Protein AF-A0A2S0M067-F1 (afdb_monomer_lite)

Secondary structure (DSSP, 8-state):
-HHHHHHHHHHHHHHHHHHHHHHHHHSSPPPHHHHHHHHHHHHHHHHHHHHHHHHHTPPP--

Foldseek 3Di:
DLVVLVVLQVQLVVLVVCQVCCCVPPVDHRPVVSVVSNVPSNVSSVVVNVVVVVVVPDDPPD

Sequence (62 aa):
MFVAALIIFAIGVVFTIVAALTPFVLDRDAPTILYLGAMFFTPVGFLLGLAYAILGSRPPRV

Structure (mmCIF, N/CA/C/O backbone):
data_AF-A0A2S0M067-F1
#
_entry.id   AF-A0A2S0M067-F1
#
loop_
_atom_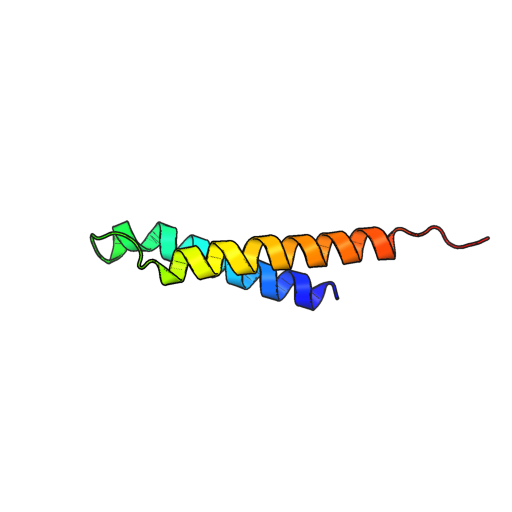site.group_PDB
_atom_site.id
_atom_site.type_symbol
_atom_site.label_atom_id
_atom_site.label_alt_id
_atom_site.label_comp_id
_atom_site.label_asym_id
_atom_site.label_entity_id
_atom_site.label_seq_id
_atom_site.pdbx_PDB_ins_code
_atom_site.Cartn_x
_atom_site.Cartn_y
_atom_site.Cartn_z
_atom_site.occupancy
_atom_site.B_iso_or_equiv
_atom_site.auth_seq_id
_atom_site.auth_comp_id
_atom_site.auth_asym_id
_atom_site.auth_atom_id
_atom_site.pdbx_PDB_model_num
ATOM 1 N N . MET A 1 1 ? 7.867 -5.751 -14.239 1.00 81.38 1 MET A N 1
ATOM 2 C CA . MET A 1 1 ? 8.087 -4.814 -13.111 1.00 81.38 1 MET A CA 1
ATOM 3 C C . MET A 1 1 ? 6.893 -3.901 -12.867 1.00 81.38 1 MET A C 1
ATOM 5 O O . MET A 1 1 ? 6.387 -3.931 -11.758 1.00 81.38 1 MET A O 1
ATOM 9 N N . PHE A 1 2 ? 6.384 -3.169 -13.868 1.00 91.31 2 PHE A N 1
ATOM 10 C CA . PHE A 1 2 ? 5.238 -2.262 -13.680 1.00 91.31 2 PHE A CA 1
ATOM 11 C C . PHE A 1 2 ? 3.981 -2.926 -13.092 1.00 91.31 2 PHE A C 1
ATOM 13 O O . PHE A 1 2 ? 3.471 -2.470 -12.077 1.00 91.31 2 PHE A O 1
ATOM 20 N N . VAL A 1 3 ? 3.522 -4.042 -13.672 1.00 96.00 3 VAL A N 1
ATOM 21 C CA . VAL A 1 3 ? 2.332 -4.762 -13.174 1.00 96.00 3 VAL A CA 1
ATOM 22 C C . VAL A 1 3 ? 2.511 -5.207 -11.718 1.00 96.00 3 VAL A C 1
ATOM 24 O O . VAL A 1 3 ? 1.604 -5.049 -10.911 1.00 96.00 3 VAL A O 1
ATOM 27 N N . ALA A 1 4 ? 3.702 -5.692 -11.356 1.00 96.12 4 ALA A N 1
ATOM 28 C CA . ALA A 1 4 ? 4.009 -6.069 -9.978 1.00 96.12 4 ALA A CA 1
ATOM 29 C C . ALA A 1 4 ? 3.977 -4.856 -9.031 1.00 96.12 4 ALA A C 1
ATOM 31 O O . ALA A 1 4 ? 3.368 -4.937 -7.971 1.00 96.12 4 ALA A O 1
ATOM 32 N N . ALA A 1 5 ? 4.571 -3.725 -9.432 1.00 97.19 5 ALA A N 1
ATOM 33 C CA . ALA A 1 5 ? 4.520 -2.479 -8.668 1.00 97.19 5 ALA A CA 1
ATOM 34 C C . ALA A 1 5 ? 3.075 -2.020 -8.423 1.00 97.19 5 ALA A C 1
ATOM 36 O O . ALA A 1 5 ? 2.718 -1.684 -7.297 1.00 97.19 5 ALA A O 1
ATOM 37 N N . LEU A 1 6 ? 2.237 -2.075 -9.462 1.00 97.75 6 LEU A N 1
ATOM 38 C CA . LEU A 1 6 ? 0.827 -1.705 -9.392 1.00 97.75 6 LEU A CA 1
ATOM 39 C C . LEU A 1 6 ? 0.037 -2.628 -8.459 1.00 97.75 6 LEU A C 1
ATOM 41 O O . LEU A 1 6 ? -0.709 -2.132 -7.622 1.00 97.75 6 LEU A O 1
ATOM 45 N N . ILE A 1 7 ? 0.225 -3.948 -8.559 1.00 98.50 7 ILE A N 1
ATOM 46 C CA . ILE A 1 7 ? -0.437 -4.918 -7.672 1.00 98.50 7 ILE A CA 1
ATOM 47 C C . ILE A 1 7 ? -0.041 -4.665 -6.216 1.00 98.50 7 ILE A C 1
ATOM 49 O O . ILE A 1 7 ? -0.906 -4.561 -5.351 1.00 98.50 7 ILE A O 1
ATOM 53 N N . ILE A 1 8 ? 1.258 -4.525 -5.944 1.00 98.31 8 ILE A N 1
ATOM 54 C CA . ILE A 1 8 ? 1.768 -4.294 -4.588 1.00 98.31 8 ILE A CA 1
ATOM 55 C C . ILE A 1 8 ? 1.229 -2.973 -4.028 1.00 98.31 8 ILE A C 1
ATOM 57 O O . ILE A 1 8 ? 0.758 -2.929 -2.893 1.00 98.31 8 ILE A O 1
ATOM 61 N N . PHE A 1 9 ? 1.233 -1.909 -4.831 1.00 98.25 9 PHE A N 1
ATOM 62 C CA . PHE A 1 9 ? 0.681 -0.620 -4.430 1.00 98.25 9 PHE A CA 1
ATOM 63 C C . PHE A 1 9 ? -0.823 -0.710 -4.142 1.00 98.25 9 PHE A C 1
ATOM 65 O O . PHE A 1 9 ? -1.282 -0.227 -3.109 1.00 98.25 9 PHE A O 1
ATOM 72 N N . ALA A 1 10 ? -1.585 -1.378 -5.012 1.00 98.56 10 ALA A N 1
ATOM 73 C CA . ALA A 1 10 ? -3.020 -1.569 -4.840 1.00 98.56 10 ALA A CA 1
ATOM 74 C C . ALA A 1 10 ? -3.347 -2.337 -3.551 1.00 98.56 10 ALA A C 1
ATOM 76 O O . ALA A 1 10 ? -4.289 -1.969 -2.854 1.00 98.56 10 ALA A O 1
ATOM 77 N N . ILE A 1 11 ? -2.544 -3.340 -3.178 1.00 98.62 11 ILE A N 1
ATOM 78 C CA . ILE A 1 11 ? -2.681 -4.020 -1.882 1.00 98.62 11 ILE A CA 1
ATOM 79 C C . ILE A 1 11 ? -2.537 -3.008 -0.735 1.00 98.62 11 ILE A C 1
ATOM 81 O O . ILE A 1 11 ? -3.399 -2.957 0.139 1.00 98.62 11 ILE A O 1
ATOM 85 N N . GLY A 1 12 ? -1.512 -2.151 -0.757 1.00 98.50 12 GLY A N 1
ATOM 86 C CA . GLY A 1 12 ? -1.333 -1.095 0.251 1.00 98.50 12 GLY A CA 1
ATOM 87 C C . GLY A 1 12 ? -2.514 -0.121 0.334 1.00 98.50 12 GLY A C 1
ATOM 88 O O . GLY A 1 12 ? -2.959 0.233 1.429 1.00 98.50 12 GLY A O 1
ATOM 89 N N . VAL A 1 13 ? -3.088 0.243 -0.816 1.00 98.50 13 VAL A N 1
ATOM 90 C CA . VAL A 1 13 ? -4.304 1.067 -0.893 1.00 98.50 13 VAL A CA 1
ATOM 91 C C . VAL A 1 13 ? -5.495 0.355 -0.255 1.00 98.50 13 VAL A C 1
ATOM 93 O O . VAL A 1 13 ? -6.202 0.968 0.539 1.00 98.50 13 VAL A O 1
ATOM 96 N N . VAL A 1 14 ? -5.698 -0.936 -0.528 1.00 98.69 14 VAL A N 1
ATOM 97 C CA . VAL A 1 14 ? -6.769 -1.731 0.097 1.00 98.69 14 VAL A CA 1
ATOM 98 C C . VAL A 1 14 ? -6.610 -1.743 1.616 1.00 98.69 14 VAL A C 1
ATOM 100 O O . VAL A 1 14 ? -7.564 -1.452 2.329 1.00 98.69 14 VAL A O 1
ATOM 103 N N . PHE A 1 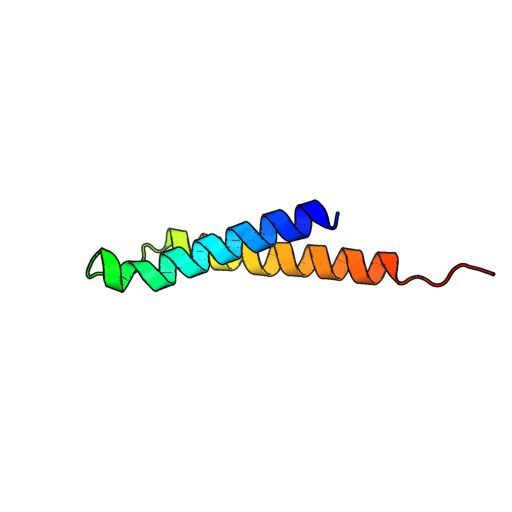15 ? -5.401 -1.994 2.121 1.00 98.56 15 PHE A N 1
ATOM 104 C CA . PHE A 1 15 ? -5.108 -1.925 3.554 1.00 98.56 15 PHE A CA 1
ATOM 105 C C . PHE A 1 15 ? -5.437 -0.551 4.153 1.00 98.56 15 PHE A C 1
ATOM 107 O O . PHE A 1 15 ? -6.065 -0.475 5.208 1.00 98.56 15 PHE A O 1
ATOM 114 N N . THR A 1 16 ? -5.068 0.527 3.457 1.00 98.19 16 THR A N 1
ATOM 115 C CA . THR A 1 16 ? -5.353 1.909 3.870 1.00 98.19 16 THR A CA 1
ATOM 116 C C . THR A 1 16 ? -6.855 2.177 3.925 1.00 98.19 16 THR A C 1
ATOM 118 O O . THR A 1 16 ? -7.347 2.718 4.913 1.00 98.19 16 THR A O 1
ATOM 121 N N . ILE A 1 17 ? -7.595 1.760 2.895 1.00 98.56 17 ILE A N 1
ATOM 122 C CA . ILE A 1 17 ? -9.051 1.911 2.832 1.00 98.56 17 ILE A CA 1
ATOM 123 C C . ILE A 1 17 ? -9.709 1.130 3.969 1.00 98.56 17 ILE A C 1
ATOM 125 O O . ILE A 1 17 ? -10.533 1.683 4.688 1.00 98.56 17 ILE A O 1
ATOM 129 N N . VAL A 1 18 ? -9.331 -0.133 4.182 1.00 98.38 18 VAL A N 1
ATOM 130 C CA . VAL A 1 18 ? -9.915 -0.958 5.249 1.00 98.38 18 VAL A CA 1
ATOM 131 C C . VAL A 1 18 ? -9.592 -0.372 6.626 1.00 98.38 18 VAL A C 1
ATOM 133 O O . VAL A 1 18 ? -10.486 -0.289 7.466 1.00 98.38 18 VAL A O 1
ATOM 136 N N . ALA A 1 19 ? -8.362 0.099 6.859 1.00 97.81 19 ALA A N 1
ATOM 137 C CA . ALA A 1 19 ? -8.003 0.779 8.104 1.00 97.81 19 ALA A CA 1
ATOM 138 C C . ALA A 1 19 ? -8.861 2.034 8.327 1.00 97.81 19 ALA A C 1
ATOM 140 O O . ALA A 1 19 ? -9.418 2.213 9.406 1.00 97.81 19 ALA A O 1
ATOM 141 N N . ALA A 1 20 ? -9.024 2.862 7.293 1.00 98.00 20 ALA A N 1
ATOM 142 C CA . ALA A 1 20 ? -9.830 4.077 7.359 1.00 98.00 20 ALA A CA 1
ATOM 143 C C . ALA A 1 20 ? -11.323 3.787 7.585 1.00 98.00 20 ALA A C 1
ATOM 145 O O . ALA A 1 20 ? -11.990 4.538 8.287 1.00 98.00 20 ALA A O 1
ATOM 146 N N . LEU A 1 21 ? -11.845 2.694 7.019 1.00 98.25 21 LEU A N 1
ATOM 147 C CA . LEU A 1 21 ? -13.248 2.301 7.164 1.00 98.25 21 LEU A CA 1
ATOM 148 C C . LEU A 1 21 ? -13.551 1.594 8.491 1.00 98.25 21 LEU A C 1
ATOM 150 O O . LEU A 1 21 ? -14.695 1.605 8.935 1.00 98.25 21 LEU A O 1
ATOM 154 N N . THR A 1 22 ? -12.549 0.995 9.137 1.00 97.81 22 THR A N 1
ATOM 155 C CA . THR A 1 22 ? -12.737 0.219 10.372 1.00 97.81 22 THR A CA 1
ATOM 156 C C . THR A 1 22 ? -13.500 0.959 11.485 1.00 97.81 22 THR A C 1
ATOM 158 O O . THR A 1 22 ? -14.451 0.359 11.990 1.00 97.81 22 THR A O 1
ATOM 161 N N . PRO A 1 23 ? -13.194 2.224 11.853 1.00 96.56 23 PRO A N 1
ATOM 162 C CA . PRO A 1 23 ? -13.939 2.923 12.907 1.00 96.56 23 PRO A CA 1
ATOM 163 C C . PRO A 1 23 ? -15.429 3.084 12.590 1.00 96.56 23 PRO A C 1
ATOM 165 O O . PRO A 1 23 ? -16.253 3.024 13.493 1.00 96.56 23 PRO A O 1
ATOM 168 N N . PHE A 1 24 ? -15.795 3.204 11.313 1.00 97.12 24 PHE A N 1
ATOM 169 C CA . PHE A 1 24 ? -17.192 3.343 10.897 1.00 97.12 24 PHE A CA 1
ATOM 170 C C . PHE A 1 24 ? -17.966 2.018 10.912 1.00 97.12 24 PHE A C 1
ATOM 172 O O . PHE A 1 24 ? -19.192 2.030 10.969 1.00 97.12 24 PHE A O 1
ATOM 179 N N . VAL A 1 25 ? -17.268 0.880 10.825 1.00 97.31 25 VAL A N 1
ATOM 180 C CA . VAL A 1 25 ? -17.885 -0.456 10.735 1.00 97.31 25 VAL A CA 1
ATOM 181 C C . VAL A 1 25 ? -17.880 -1.180 12.080 1.00 97.31 25 VAL A C 1
ATOM 183 O O . VAL A 1 25 ? -18.824 -1.902 12.387 1.00 97.31 25 VAL A O 1
ATOM 186 N N . LEU A 1 26 ? -16.811 -1.028 12.865 1.00 95.69 26 LEU A N 1
ATOM 187 C CA . LEU A 1 26 ? -16.591 -1.787 14.099 1.00 95.69 26 LEU A CA 1
ATOM 188 C C . LEU A 1 26 ? -16.700 -0.939 15.374 1.00 95.69 26 LEU A C 1
ATOM 190 O O . LEU A 1 26 ? -16.521 -1.502 16.452 1.00 95.69 26 LEU A O 1
ATOM 194 N N . ASP A 1 27 ? -16.949 0.371 15.256 1.00 95.56 27 ASP A N 1
ATOM 195 C CA . ASP A 1 27 ? -17.006 1.333 16.373 1.00 95.56 27 ASP A CA 1
ATOM 196 C C . ASP A 1 27 ? -15.760 1.278 17.282 1.00 95.56 27 ASP A C 1
ATOM 198 O O . ASP A 1 27 ? -15.807 1.410 18.503 1.00 95.56 27 ASP A O 1
ATOM 202 N N . ARG A 1 28 ? -14.607 0.990 16.667 1.00 93.44 28 ARG A N 1
ATOM 203 C CA . ARG A 1 28 ? -13.299 0.907 17.321 1.00 93.44 28 ARG A CA 1
ATOM 204 C C . ARG A 1 28 ? -12.178 1.159 16.327 1.00 93.44 28 ARG A C 1
ATOM 206 O O . ARG A 1 28 ? -12.359 0.996 15.119 1.00 93.44 28 ARG A O 1
ATOM 213 N N . ASP A 1 29 ? -10.995 1.455 16.849 1.00 95.88 29 ASP A N 1
ATOM 214 C CA . ASP A 1 29 ? -9.808 1.663 16.026 1.00 95.88 29 ASP A CA 1
ATOM 215 C C . ASP A 1 29 ? -9.438 0.437 15.183 1.00 95.88 29 ASP A C 1
ATOM 217 O O . ASP A 1 29 ? -9.678 -0.729 15.542 1.00 95.88 29 ASP A O 1
ATOM 221 N N . ALA A 1 30 ? -8.806 0.723 14.044 1.00 96.50 30 ALA A N 1
ATOM 222 C CA . ALA A 1 30 ? -8.312 -0.304 13.150 1.00 96.50 30 ALA A CA 1
ATOM 223 C C . ALA A 1 30 ? -7.212 -1.139 13.827 1.00 96.50 30 ALA A C 1
ATOM 225 O O . ALA A 1 30 ? -6.330 -0.593 14.494 1.00 96.50 30 ALA A O 1
ATOM 226 N N . PRO A 1 31 ? -7.214 -2.472 13.655 1.00 96.62 31 PRO A N 1
ATOM 227 C CA . PRO A 1 31 ? -6.144 -3.303 14.186 1.00 96.62 31 PRO A CA 1
ATOM 228 C C . PRO A 1 31 ? -4.791 -2.922 13.570 1.00 96.62 31 PRO A C 1
ATOM 230 O O . PRO A 1 31 ? -4.687 -2.682 12.367 1.00 96.62 31 PRO A O 1
ATOM 233 N N . THR A 1 32 ? -3.733 -2.950 14.388 1.00 97.31 32 THR A N 1
ATOM 234 C CA . THR A 1 32 ? -2.366 -2.532 14.018 1.00 97.31 32 THR A CA 1
ATOM 235 C C . THR A 1 32 ? -1.859 -3.172 12.726 1.00 97.31 32 THR A C 1
ATOM 237 O O . THR A 1 32 ? -1.175 -2.520 11.941 1.00 97.31 32 THR A O 1
ATOM 240 N N . ILE A 1 33 ? -2.240 -4.426 12.461 1.00 97.50 33 ILE A N 1
ATOM 241 C CA . ILE A 1 33 ? -1.858 -5.146 11.242 1.00 97.50 33 ILE A CA 1
ATOM 242 C C . ILE A 1 33 ? -2.278 -4.414 9.961 1.00 97.50 33 ILE A C 1
ATOM 244 O O . ILE A 1 33 ? -1.565 -4.491 8.962 1.00 97.50 33 ILE A O 1
ATOM 248 N N . LEU A 1 34 ? -3.391 -3.670 9.987 1.00 97.75 34 LEU A N 1
ATOM 249 C CA . LEU A 1 34 ? -3.847 -2.939 8.812 1.00 97.75 34 LEU A CA 1
ATOM 250 C C . LEU A 1 34 ? -2.931 -1.757 8.493 1.00 97.75 34 LEU A C 1
ATOM 252 O O . LEU A 1 34 ? -2.572 -1.543 7.335 1.00 97.75 34 LEU A O 1
ATOM 256 N N . TYR A 1 35 ? -2.490 -1.042 9.529 1.00 97.50 35 TYR A N 1
ATOM 257 C CA . TYR A 1 35 ? -1.513 0.033 9.390 1.00 97.50 35 TYR A CA 1
ATOM 258 C C . TYR A 1 35 ? -0.154 -0.499 8.943 1.00 97.50 35 TYR A C 1
ATOM 260 O O . TYR A 1 35 ? 0.445 0.077 8.042 1.00 97.50 35 TYR A O 1
ATOM 268 N N . LEU A 1 36 ? 0.313 -1.618 9.509 1.00 98.38 36 LEU A N 1
ATOM 269 C CA . LEU A 1 36 ? 1.576 -2.242 9.097 1.00 98.38 36 LEU A CA 1
ATOM 270 C C . LEU A 1 36 ? 1.543 -2.668 7.625 1.00 98.38 36 LEU A C 1
ATOM 272 O O . LEU A 1 36 ? 2.495 -2.415 6.889 1.00 98.38 36 LEU A O 1
ATOM 276 N N . GLY A 1 37 ? 0.429 -3.255 7.177 1.00 98.25 37 GLY A N 1
ATOM 277 C CA . GLY A 1 37 ? 0.218 -3.581 5.769 1.00 98.25 37 GLY A CA 1
ATOM 278 C C . GLY A 1 37 ? 0.268 -2.337 4.880 1.00 98.25 37 GLY A C 1
ATOM 279 O O . GLY A 1 37 ? 1.023 -2.304 3.909 1.00 98.25 37 GLY A O 1
ATOM 280 N N . ALA A 1 38 ? -0.465 -1.280 5.240 1.00 98.19 38 ALA A N 1
ATOM 281 C CA . ALA A 1 38 ? -0.458 -0.018 4.502 1.00 98.19 38 ALA A CA 1
ATOM 282 C C . ALA A 1 38 ? 0.945 0.617 4.443 1.00 98.19 38 ALA A C 1
ATOM 284 O O . ALA A 1 38 ? 1.399 1.015 3.368 1.00 98.19 38 ALA A O 1
ATOM 285 N N . MET A 1 39 ? 1.651 0.662 5.576 1.00 98.25 39 MET A N 1
ATOM 286 C CA . MET A 1 39 ? 3.001 1.218 5.702 1.00 98.25 39 MET A CA 1
ATOM 287 C C . MET A 1 39 ? 4.050 0.420 4.9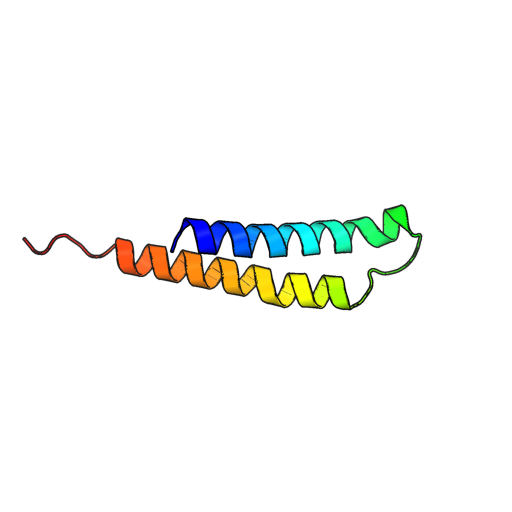37 1.00 98.25 39 MET A C 1
ATOM 289 O O . MET A 1 39 ? 5.059 0.990 4.546 1.00 98.25 39 MET A O 1
ATOM 293 N N . PHE A 1 40 ? 3.845 -0.876 4.714 1.00 98.44 40 PHE A N 1
ATOM 294 C CA . PHE A 1 40 ? 4.786 -1.689 3.954 1.00 98.44 40 PHE A CA 1
ATOM 295 C C . PHE A 1 40 ? 4.476 -1.658 2.454 1.00 98.44 40 PHE A C 1
ATOM 297 O O . PHE A 1 40 ? 5.312 -1.267 1.641 1.00 98.44 40 PHE A O 1
ATOM 304 N N . PHE A 1 41 ? 3.259 -2.036 2.065 1.00 98.50 41 PHE A N 1
ATOM 305 C CA . PHE A 1 41 ? 2.925 -2.263 0.660 1.00 98.50 41 PHE A CA 1
ATOM 306 C C . PHE A 1 41 ? 2.851 -0.971 -0.162 1.00 98.50 41 PHE A C 1
ATOM 308 O O . PHE A 1 41 ? 3.301 -0.956 -1.308 1.00 98.50 41 PHE A O 1
ATOM 315 N N . THR A 1 42 ? 2.350 0.127 0.412 1.00 97.75 42 THR A N 1
ATOM 316 C CA . THR A 1 42 ? 2.214 1.408 -0.306 1.00 97.75 42 THR A CA 1
ATOM 317 C C . THR A 1 42 ? 3.573 1.978 -0.737 1.00 97.75 42 THR A C 1
ATOM 319 O O . THR A 1 42 ? 3.759 2.204 -1.937 1.00 97.75 42 THR A O 1
ATOM 322 N N . PRO A 1 43 ? 4.568 2.164 0.158 1.00 98.00 43 PRO A N 1
ATOM 323 C CA . PRO A 1 43 ? 5.876 2.648 -0.271 1.00 98.00 43 PRO A CA 1
ATOM 324 C C . PRO A 1 43 ? 6.622 1.633 -1.137 1.00 98.00 43 PRO A C 1
ATOM 326 O O . PRO A 1 43 ? 7.252 2.041 -2.106 1.00 98.00 43 PRO A O 1
ATOM 329 N N . VAL A 1 44 ? 6.531 0.324 -0.867 1.00 98.31 44 VAL A N 1
ATOM 330 C CA . VAL A 1 44 ? 7.203 -0.685 -1.708 1.00 98.31 44 VAL A CA 1
ATOM 331 C C . VAL A 1 44 ? 6.659 -0.653 -3.138 1.00 98.31 44 VAL A C 1
ATOM 333 O O . VAL A 1 44 ? 7.437 -0.584 -4.088 1.00 98.31 44 VAL A O 1
ATOM 336 N N . GLY A 1 45 ? 5.336 -0.643 -3.312 1.00 97.94 45 GLY A N 1
ATOM 337 C CA . GLY A 1 45 ? 4.710 -0.549 -4.631 1.00 97.94 45 GLY A CA 1
ATOM 338 C C . GLY A 1 45 ? 5.090 0.741 -5.361 1.00 97.94 45 GLY A C 1
ATOM 339 O O . GLY A 1 45 ? 5.460 0.702 -6.536 1.00 97.94 45 GLY A O 1
ATOM 340 N N . PHE A 1 46 ? 5.097 1.870 -4.646 1.00 97.69 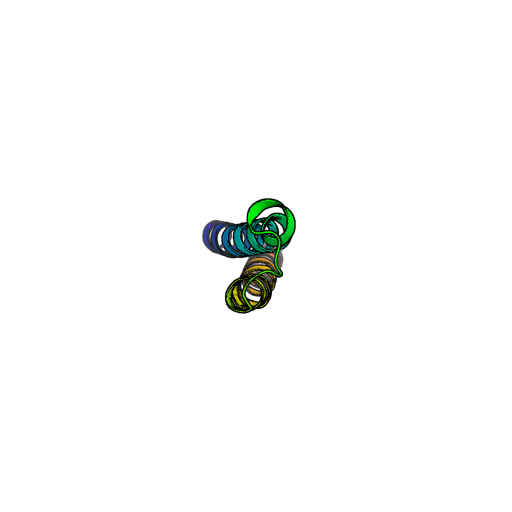46 PHE A N 1
ATOM 341 C CA . PHE A 1 46 ? 5.526 3.158 -5.190 1.00 97.69 46 PHE A CA 1
ATOM 342 C C . PHE A 1 46 ? 6.992 3.138 -5.649 1.00 97.69 46 PHE A C 1
ATOM 344 O O . PHE A 1 46 ? 7.285 3.512 -6.784 1.00 97.69 46 PHE A O 1
ATOM 351 N N . LEU A 1 47 ? 7.911 2.651 -4.810 1.00 98.31 47 LEU A N 1
ATOM 352 C CA . LEU A 1 47 ? 9.340 2.580 -5.123 1.00 98.31 47 LEU A CA 1
ATOM 353 C C . LEU A 1 47 ? 9.622 1.671 -6.323 1.00 98.31 47 LEU A C 1
ATOM 355 O O . LEU A 1 47 ? 10.454 2.004 -7.165 1.00 98.31 47 LEU A O 1
ATOM 359 N N . LEU A 1 48 ? 8.902 0.554 -6.449 1.00 97.31 48 LEU A N 1
ATOM 360 C CA . LEU A 1 48 ? 9.008 -0.326 -7.614 1.00 97.31 48 LEU A CA 1
ATOM 361 C C . LEU A 1 48 ? 8.501 0.349 -8.896 1.00 97.31 48 LEU A C 1
ATOM 363 O O . LEU A 1 48 ? 9.101 0.178 -9.960 1.00 97.31 48 LEU A O 1
ATOM 367 N N . GLY A 1 49 ? 7.419 1.126 -8.803 1.00 96.44 49 GLY A N 1
ATOM 368 C CA . GLY A 1 49 ? 6.888 1.904 -9.923 1.00 96.44 49 GLY A CA 1
ATOM 369 C C . GLY A 1 49 ? 7.854 3.003 -10.358 1.00 96.44 49 GLY A C 1
ATOM 370 O O . GLY A 1 49 ? 8.137 3.150 -11.547 1.00 96.44 49 GLY A O 1
ATOM 371 N N . LEU A 1 50 ? 8.433 3.712 -9.388 1.00 96.31 50 LEU A N 1
ATOM 372 C CA . LEU A 1 50 ? 9.460 4.721 -9.617 1.00 96.31 50 LEU A CA 1
ATOM 373 C C . LEU A 1 50 ? 10.707 4.114 -10.274 1.00 96.31 50 LEU A C 1
ATOM 375 O O . LEU A 1 50 ? 11.186 4.634 -11.280 1.00 96.31 50 LEU A O 1
ATOM 379 N N . ALA A 1 51 ? 11.200 2.984 -9.761 1.00 95.81 51 ALA A N 1
ATOM 380 C CA . ALA A 1 51 ? 12.339 2.278 -10.341 1.00 95.81 51 ALA A CA 1
ATOM 381 C C . ALA A 1 51 ? 12.065 1.864 -11.795 1.00 95.81 51 ALA A C 1
ATOM 383 O O . ALA A 1 51 ? 12.913 2.053 -12.666 1.00 95.81 51 ALA A O 1
ATOM 384 N N . TYR A 1 52 ? 10.862 1.353 -12.079 1.00 93.69 52 TYR A N 1
ATOM 385 C CA . TYR A 1 52 ? 10.441 1.042 -13.443 1.00 93.69 52 TYR A CA 1
ATOM 386 C C . TYR A 1 52 ? 10.464 2.282 -14.352 1.00 93.69 52 TYR A C 1
ATOM 388 O O . TYR A 1 52 ? 11.011 2.210 -15.451 1.00 93.69 52 TYR A O 1
ATOM 396 N N . ALA A 1 53 ? 9.928 3.415 -13.891 1.00 93.00 53 ALA A N 1
ATOM 397 C CA . ALA A 1 53 ? 9.891 4.653 -14.667 1.00 93.00 53 ALA A CA 1
ATOM 398 C C . ALA A 1 53 ? 11.298 5.191 -14.983 1.00 93.00 53 ALA A C 1
ATOM 400 O O . ALA A 1 53 ? 11.571 5.560 -16.122 1.00 93.00 53 ALA A O 1
ATOM 401 N N . ILE A 1 54 ? 12.208 5.177 -14.002 1.00 94.25 54 ILE A N 1
ATOM 402 C CA . ILE A 1 54 ? 13.602 5.622 -14.171 1.00 94.25 54 ILE A CA 1
ATOM 403 C C . ILE A 1 54 ? 14.366 4.714 -15.144 1.00 94.25 54 ILE A C 1
ATOM 405 O O . ILE A 1 54 ? 15.162 5.184 -15.954 1.00 94.25 54 ILE A O 1
ATOM 409 N N . LEU A 1 55 ? 14.157 3.398 -15.070 1.00 90.94 55 LEU A N 1
ATOM 410 C CA . LEU A 1 55 ? 14.833 2.455 -15.963 1.00 90.94 55 LEU A CA 1
ATOM 411 C C . LEU A 1 55 ? 14.281 2.520 -17.394 1.00 90.94 55 LEU A C 1
ATOM 413 O O . LEU A 1 55 ? 15.046 2.349 -18.343 1.00 90.94 55 LEU A O 1
ATOM 417 N N . GLY A 1 56 ? 12.979 2.779 -17.544 1.00 84.75 56 GLY A N 1
ATOM 418 C CA . GLY A 1 56 ? 12.303 2.901 -18.835 1.00 84.75 56 GLY A CA 1
ATOM 419 C C . GLY A 1 56 ? 12.533 4.232 -19.557 1.00 84.75 56 GLY A C 1
ATOM 420 O O . GLY A 1 56 ? 12.355 4.290 -20.767 1.00 84.75 56 GLY A O 1
ATOM 421 N N . SER A 1 57 ? 12.959 5.288 -18.857 1.00 80.1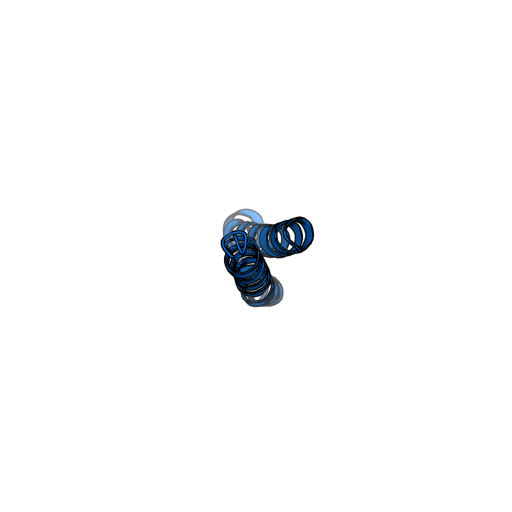2 57 SER A N 1
ATOM 422 C CA . SER A 1 57 ? 13.178 6.624 -19.432 1.00 80.12 57 SER A CA 1
ATOM 423 C C . SER A 1 57 ? 14.555 6.823 -20.081 1.00 80.12 57 SER A C 1
ATOM 425 O O . SER A 1 57 ? 14.886 7.937 -20.492 1.00 80.12 57 SER A O 1
ATOM 427 N N . ARG A 1 58 ? 15.374 5.767 -20.199 1.00 71.75 58 ARG A N 1
ATOM 428 C CA . ARG A 1 58 ? 16.683 5.851 -20.863 1.00 71.75 58 ARG A CA 1
ATOM 429 C C . ARG A 1 58 ? 16.494 6.164 -22.357 1.00 71.75 58 ARG A C 1
ATOM 431 O O . ARG A 1 58 ? 15.844 5.372 -23.041 1.00 71.75 58 ARG A O 1
ATOM 438 N N . PRO A 1 59 ? 17.072 7.265 -22.881 1.00 65.31 59 PRO A N 1
ATOM 439 C CA . PRO A 1 59 ? 16.998 7.583 -24.303 1.00 65.31 59 PRO A CA 1
ATOM 440 C C . PRO A 1 59 ? 17.560 6.426 -25.143 1.00 65.31 59 PRO A C 1
ATOM 442 O O . PRO A 1 59 ? 18.553 5.816 -24.722 1.00 65.31 59 PRO A O 1
ATOM 445 N N . PRO A 1 60 ? 16.982 6.124 -26.322 1.00 68.62 60 PRO A N 1
ATOM 446 C CA . PRO A 1 60 ? 17.626 5.237 -27.279 1.00 68.62 60 PRO A CA 1
ATOM 447 C C . PRO A 1 60 ? 19.037 5.769 -27.541 1.00 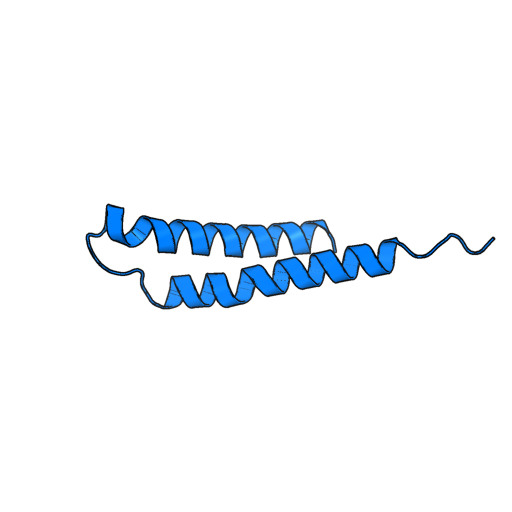68.62 60 PRO A C 1
ATOM 449 O O . PRO A 1 60 ? 19.201 6.949 -27.850 1.00 68.62 60 PRO A O 1
ATOM 452 N N . ARG A 1 61 ? 20.058 4.925 -27.363 1.00 63.94 61 ARG A N 1
ATOM 453 C CA . ARG A 1 61 ? 21.420 5.255 -27.793 1.00 63.94 61 ARG A CA 1
ATOM 454 C C . ARG A 1 61 ? 21.411 5.262 -29.322 1.00 63.94 61 ARG A C 1
ATOM 456 O O . ARG A 1 61 ? 21.502 4.195 -29.922 1.00 63.94 61 ARG A O 1
ATOM 463 N N . VAL A 1 62 ? 21.171 6.439 -29.897 1.00 61.91 62 VAL A N 1
ATOM 464 C CA . VAL A 1 62 ? 21.472 6.763 -31.299 1.00 61.91 62 VAL A CA 1
ATOM 465 C C . VAL A 1 62 ? 22.975 6.767 -31.518 1.00 61.91 62 VAL A C 1
ATOM 467 O O . VAL A 1 62 ? 23.695 7.228 -30.602 1.00 61.91 62 VAL A O 1
#

Radius of gyration: 15.93 Å; chains: 1; bounding box: 39×14×49 Å

pLDDT: mean 93.87, std 9.0, range [61.91, 98.69]